Protein AF-A0A846PKM8-F1 (afdb_monomer_lite)

pLDDT: mean 87.82, std 8.29, range [57.19, 95.69]

Radius of gyration: 14.03 Å; chains: 1; bounding box: 30×16×48 Å

Structure (mmCIF, N/CA/C/O backbone):
data_AF-A0A846PKM8-F1
#
_entry.id   AF-A0A846PKM8-F1
#
loop_
_atom_site.group_PDB
_atom_site.id
_atom_site.type_symbol
_atom_site.label_atom_id
_atom_site.label_alt_id
_atom_site.label_comp_id
_atom_site.label_asym_id
_atom_site.label_entity_id
_atom_site.label_seq_id
_atom_site.pdbx_PDB_ins_code
_atom_site.Cartn_x
_atom_site.Cartn_y
_atom_site.Cartn_z
_atom_site.occupancy
_atom_site.B_iso_or_equiv
_atom_site.auth_seq_id
_atom_site.auth_comp_id
_atom_site.auth_asym_id
_atom_site.auth_atom_id
_atom_site.pdbx_PDB_model_num
ATOM 1 N N . ASP A 1 1 ? -4.884 5.643 -6.468 1.00 67.88 1 ASP A N 1
ATOM 2 C CA . ASP A 1 1 ? -5.158 5.685 -5.021 1.00 67.88 1 ASP A CA 1
ATOM 3 C C . ASP A 1 1 ? -3.876 6.161 -4.356 1.00 67.88 1 ASP A C 1
ATOM 5 O O . ASP A 1 1 ? -2.854 5.514 -4.534 1.00 67.88 1 ASP A O 1
ATOM 9 N N . ALA A 1 2 ? -3.881 7.350 -3.753 1.00 83.25 2 ALA A N 1
ATOM 10 C CA . ALA A 1 2 ? -2.651 8.098 -3.467 1.00 83.25 2 ALA A CA 1
ATOM 11 C C . ALA A 1 2 ? -1.721 7.403 -2.454 1.00 83.25 2 ALA A C 1
ATOM 13 O O . ALA A 1 2 ? -0.506 7.536 -2.559 1.00 83.25 2 ALA A O 1
ATOM 14 N N . LEU A 1 3 ? -2.277 6.629 -1.513 1.00 88.75 3 LEU A N 1
ATOM 15 C CA . LEU A 1 3 ? -1.501 5.984 -0.448 1.00 88.75 3 LEU A CA 1
ATOM 16 C C . LEU A 1 3 ? -0.578 4.877 -0.978 1.00 88.75 3 LEU A C 1
ATOM 18 O O . LEU A 1 3 ? 0.599 4.831 -0.633 1.00 88.75 3 LEU A O 1
ATOM 22 N N . TYR A 1 4 ? -1.110 3.979 -1.812 1.00 91.19 4 TYR A N 1
ATOM 23 C CA . TYR A 1 4 ? -0.322 2.881 -2.372 1.00 91.19 4 TYR A CA 1
ATOM 24 C C . TYR A 1 4 ? 0.741 3.387 -3.352 1.00 91.19 4 TYR A C 1
ATOM 26 O O . TYR A 1 4 ? 1.865 2.891 -3.340 1.00 91.19 4 TYR A O 1
ATOM 34 N N . GLU A 1 5 ? 0.409 4.385 -4.175 1.00 91.44 5 GLU A N 1
ATOM 35 C CA . GLU A 1 5 ? 1.377 4.945 -5.125 1.00 91.44 5 GLU A CA 1
ATOM 36 C C . GLU A 1 5 ? 2.544 5.626 -4.390 1.00 91.44 5 GLU A C 1
ATOM 38 O O . GLU A 1 5 ? 3.698 5.376 -4.737 1.00 91.44 5 GLU A O 1
ATOM 43 N N . ASP A 1 6 ? 2.279 6.395 -3.324 1.00 92.00 6 ASP A N 1
ATOM 44 C CA . ASP A 1 6 ? 3.333 6.999 -2.490 1.00 92.00 6 ASP A CA 1
ATOM 45 C C . ASP A 1 6 ? 4.208 5.932 -1.812 1.00 92.00 6 ASP A C 1
ATOM 47 O O . ASP A 1 6 ? 5.434 6.002 -1.903 1.00 92.00 6 ASP A O 1
ATOM 51 N N . PHE A 1 7 ? 3.597 4.901 -1.213 1.00 91.75 7 PHE A N 1
ATOM 52 C CA . PHE A 1 7 ? 4.329 3.772 -0.631 1.00 91.75 7 PHE A CA 1
ATOM 53 C C . PHE A 1 7 ? 5.228 3.091 -1.670 1.00 91.75 7 PHE A C 1
ATOM 55 O O . PHE A 1 7 ? 6.438 3.000 -1.478 1.00 91.75 7 PHE A O 1
ATOM 62 N N . SER A 1 8 ? 4.659 2.675 -2.803 1.00 90.94 8 SER A N 1
ATOM 63 C CA . SER A 1 8 ? 5.404 1.955 -3.840 1.00 90.94 8 SER A CA 1
ATOM 64 C C . SER A 1 8 ? 6.535 2.793 -4.444 1.00 90.94 8 SER A C 1
ATOM 66 O O . SER A 1 8 ? 7.619 2.268 -4.679 1.00 90.94 8 SER A O 1
ATOM 68 N N . THR A 1 9 ? 6.332 4.102 -4.623 1.00 91.44 9 THR A N 1
ATOM 69 C CA . THR A 1 9 ? 7.352 5.016 -5.161 1.00 91.44 9 THR A CA 1
ATOM 70 C C . THR A 1 9 ? 8.515 5.203 -4.189 1.00 91.44 9 THR A C 1
ATOM 72 O O . THR A 1 9 ? 9.666 5.317 -4.612 1.00 91.44 9 THR A O 1
ATOM 75 N N . ARG A 1 10 ? 8.242 5.245 -2.880 1.00 93.38 10 ARG A N 1
ATOM 76 C CA . ARG A 1 10 ? 9.290 5.328 -1.853 1.00 93.38 10 ARG A CA 1
ATOM 77 C C . ARG A 1 10 ? 10.070 4.027 -1.755 1.00 93.38 10 ARG A C 1
ATOM 79 O O . ARG A 1 10 ? 11.296 4.071 -1.797 1.00 93.38 10 ARG A O 1
ATOM 86 N N . GLU A 1 11 ? 9.370 2.901 -1.695 1.00 93.38 11 GLU A N 1
ATOM 87 C CA . GLU A 1 11 ? 9.990 1.577 -1.614 1.00 93.38 11 GLU A CA 1
ATOM 88 C C . GLU A 1 11 ? 10.821 1.261 -2.860 1.00 93.38 11 GLU A C 1
ATOM 90 O O . GLU A 1 11 ? 11.902 0.693 -2.742 1.00 93.38 11 GLU A O 1
ATOM 95 N N . ALA A 1 12 ? 10.395 1.707 -4.048 1.00 92.50 12 ALA A N 1
ATOM 96 C CA . ALA A 1 12 ? 11.131 1.497 -5.297 1.00 92.50 12 ALA A CA 1
ATOM 97 C C . ALA A 1 12 ? 12.531 2.140 -5.315 1.00 92.50 12 ALA A C 1
ATOM 99 O O . ALA A 1 12 ? 13.368 1.767 -6.136 1.00 92.50 12 ALA A O 1
ATOM 100 N N . LYS A 1 13 ? 12.812 3.090 -4.409 1.00 93.12 13 LYS A N 1
ATOM 101 C CA . LYS A 1 13 ? 14.159 3.660 -4.236 1.00 93.12 13 LYS A CA 1
ATOM 102 C C . LYS A 1 13 ? 15.139 2.669 -3.608 1.00 93.12 13 LYS A C 1
ATOM 104 O O . LYS A 1 13 ? 16.340 2.804 -3.814 1.00 93.12 13 LYS A O 1
ATOM 109 N N . VAL A 1 14 ? 14.628 1.719 -2.828 1.00 95.69 14 VAL A N 1
ATOM 110 C CA . VAL A 1 14 ? 15.407 0.682 -2.137 1.00 95.69 14 VAL A CA 1
ATOM 111 C C . VAL A 1 14 ? 15.305 -0.646 -2.891 1.00 95.69 14 VAL A C 1
ATOM 113 O O . VAL A 1 14 ? 16.304 -1.335 -3.074 1.00 95.69 14 VAL A O 1
ATOM 116 N N . HIS A 1 15 ? 14.108 -0.962 -3.383 1.00 91.56 15 HIS A N 1
ATOM 117 C CA . HIS A 1 15 ? 13.744 -2.201 -4.064 1.00 91.56 15 HIS A CA 1
ATOM 118 C C . HIS A 1 15 ? 13.457 -1.927 -5.544 1.00 91.56 15 HIS A C 1
ATOM 120 O O . HIS A 1 15 ? 12.318 -1.674 -5.948 1.00 91.56 15 HIS A O 1
ATOM 126 N N . THR A 1 16 ? 14.505 -1.936 -6.368 1.00 90.12 16 THR A N 1
ATOM 127 C CA . THR A 1 16 ? 14.420 -1.562 -7.791 1.00 90.12 16 THR A CA 1
ATOM 128 C C . THR A 1 16 ? 13.534 -2.503 -8.612 1.00 90.12 16 THR A C 1
ATOM 130 O O . THR A 1 16 ? 12.989 -2.094 -9.639 1.00 90.12 16 THR A O 1
ATOM 133 N N . GLU A 1 17 ? 13.304 -3.732 -8.144 1.00 90.19 17 GLU A N 1
AT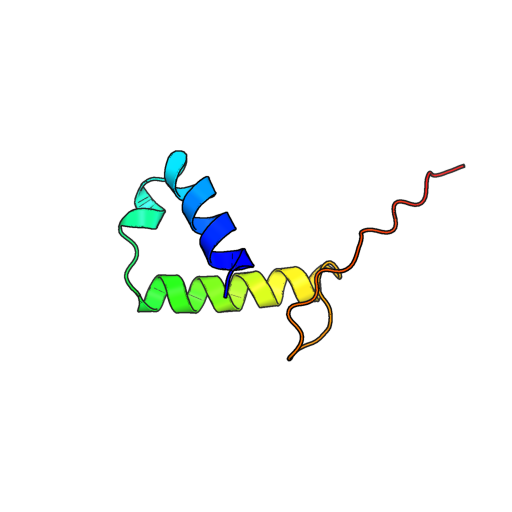OM 134 C CA . GLU A 1 17 ? 12.381 -4.697 -8.742 1.00 90.19 17 GLU A CA 1
ATOM 135 C C . GLU A 1 17 ? 10.928 -4.208 -8.761 1.00 90.19 17 GLU A C 1
ATOM 137 O O . GLU A 1 17 ? 10.159 -4.603 -9.635 1.00 90.19 17 GLU A O 1
ATOM 142 N N . LEU A 1 18 ? 10.543 -3.308 -7.852 1.00 88.94 18 LEU A N 1
ATOM 143 C CA . LEU A 1 18 ? 9.193 -2.741 -7.826 1.00 88.94 18 LEU A CA 1
ATOM 144 C C . LEU A 1 18 ? 8.897 -1.919 -9.087 1.00 88.94 18 LEU A C 1
ATOM 146 O O . LEU A 1 18 ? 7.760 -1.903 -9.562 1.00 88.94 18 LEU A O 1
ATOM 150 N N . ALA A 1 19 ? 9.917 -1.278 -9.666 1.00 86.25 19 ALA A N 1
ATOM 151 C CA . ALA A 1 19 ? 9.777 -0.491 -10.889 1.00 86.25 19 ALA A CA 1
ATOM 152 C C . ALA A 1 19 ? 9.528 -1.366 -12.131 1.00 86.25 19 ALA A C 1
ATOM 154 O O . ALA A 1 19 ? 8.900 -0.909 -13.088 1.00 86.25 19 ALA A O 1
ATOM 155 N N . SER A 1 20 ? 9.987 -2.624 -12.117 1.00 90.31 20 SER A N 1
ATOM 156 C CA . SER A 1 20 ? 9.845 -3.562 -13.238 1.00 90.31 20 SER A CA 1
ATOM 157 C C . SER A 1 20 ? 8.588 -4.432 -13.161 1.00 90.31 20 SER A C 1
ATOM 159 O O . SER A 1 20 ? 8.314 -5.207 -14.078 1.00 90.31 20 SER A O 1
ATOM 161 N N . TRP A 1 21 ? 7.786 -4.305 -12.099 1.00 92.62 21 TRP A N 1
ATOM 162 C CA . TRP A 1 21 ? 6.545 -5.063 -11.969 1.00 92.62 21 TRP A CA 1
ATOM 163 C C . TRP A 1 21 ? 5.554 -4.726 -13.079 1.00 92.62 21 TRP A C 1
ATOM 165 O O . TRP A 1 21 ? 5.294 -3.559 -13.382 1.00 92.62 21 TRP A O 1
ATOM 175 N N . SER A 1 22 ? 4.924 -5.759 -13.633 1.00 94.88 22 SER A N 1
ATOM 176 C CA . SER A 1 22 ? 3.802 -5.593 -14.552 1.00 94.88 22 SER A CA 1
ATOM 177 C C . SER A 1 22 ? 2.575 -5.018 -13.836 1.00 94.88 22 SER A C 1
ATOM 179 O O . SER A 1 22 ? 2.405 -5.171 -12.620 1.00 94.88 22 SER A O 1
ATOM 181 N N . ASP A 1 23 ? 1.670 -4.403 -14.596 1.00 92.31 23 ASP A N 1
ATOM 182 C CA . ASP A 1 23 ? 0.444 -3.807 -14.048 1.00 92.31 23 ASP A CA 1
ATOM 183 C C . ASP A 1 23 ? -0.440 -4.829 -13.321 1.00 92.31 23 ASP A C 1
ATOM 185 O O . ASP A 1 23 ? -1.092 -4.509 -12.324 1.00 92.31 23 ASP A O 1
ATOM 189 N N . SER A 1 24 ? -0.431 -6.089 -13.768 1.00 94.44 24 SER A N 1
ATOM 190 C CA . SER A 1 24 ? -1.173 -7.173 -13.118 1.00 94.44 24 SER A CA 1
ATOM 191 C C . SER A 1 24 ? -0.618 -7.494 -11.726 1.00 94.44 24 SER A C 1
ATOM 193 O O . SER A 1 24 ? -1.392 -7.656 -10.774 1.00 94.44 24 SER A O 1
ATOM 195 N N . VAL A 1 25 ? 0.710 -7.527 -11.583 1.00 93.94 25 VAL A N 1
ATOM 196 C CA . VAL A 1 25 ? 1.397 -7.749 -10.304 1.00 93.94 25 VAL A CA 1
ATOM 197 C C . VAL A 1 25 ? 1.175 -6.562 -9.373 1.00 93.94 25 VAL A C 1
ATOM 199 O O . VAL A 1 25 ? 0.744 -6.775 -8.237 1.00 93.94 25 VAL A O 1
ATOM 202 N N . ARG A 1 26 ? 1.351 -5.324 -9.858 1.00 92.12 26 ARG A N 1
ATOM 203 C CA . ARG A 1 26 ? 1.052 -4.104 -9.084 1.00 92.12 26 ARG A CA 1
ATOM 204 C C . ARG A 1 26 ? -0.398 -4.082 -8.614 1.00 92.12 26 ARG A C 1
ATOM 206 O O . ARG A 1 26 ? -0.675 -3.846 -7.442 1.00 92.12 26 ARG A O 1
ATOM 213 N N . GLY A 1 27 ? -1.340 -4.419 -9.493 1.00 93.69 27 GLY A N 1
ATOM 214 C CA . GLY A 1 27 ? -2.759 -4.494 -9.157 1.00 93.69 27 GLY A CA 1
ATOM 215 C C . GLY A 1 27 ? -3.069 -5.531 -8.072 1.00 93.69 27 GLY A C 1
ATOM 216 O O . GLY A 1 27 ? -3.880 -5.262 -7.181 1.00 93.69 27 GLY A O 1
ATOM 217 N N . LYS A 1 28 ? -2.423 -6.705 -8.114 1.00 95.44 28 LYS A N 1
ATOM 218 C CA . LYS A 1 28 ? -2.549 -7.737 -7.071 1.00 95.44 28 LYS A CA 1
ATOM 219 C C . LYS A 1 28 ? -1.981 -7.246 -5.741 1.00 95.44 28 LYS A C 1
ATOM 221 O O . LYS A 1 28 ? -2.678 -7.318 -4.731 1.00 95.44 28 LYS A O 1
ATOM 226 N N . TRP A 1 29 ? -0.773 -6.694 -5.758 1.00 94.56 29 TRP A N 1
ATOM 227 C CA . TRP A 1 29 ? -0.115 -6.160 -4.569 1.00 94.56 29 TRP A CA 1
ATOM 228 C C . TRP A 1 29 ? -0.887 -5.021 -3.928 1.00 94.56 29 TRP A C 1
ATOM 230 O O . TRP A 1 29 ? -1.070 -5.026 -2.717 1.00 94.56 29 TRP A O 1
ATOM 240 N N . ARG A 1 30 ? -1.433 -4.104 -4.727 1.00 93.50 30 ARG A N 1
ATOM 241 C CA . ARG A 1 30 ? -2.296 -3.030 -4.239 1.00 93.50 30 ARG A CA 1
ATOM 242 C C . ARG A 1 30 ? -3.487 -3.570 -3.449 1.00 93.50 30 ARG A C 1
ATOM 244 O O . ARG A 1 30 ? -3.776 -3.090 -2.357 1.00 93.50 30 ARG A O 1
ATOM 251 N N . ARG A 1 31 ? -4.173 -4.600 -3.961 1.00 93.25 31 ARG A N 1
ATOM 252 C CA . ARG A 1 31 ? -5.292 -5.233 -3.237 1.00 93.25 31 ARG A CA 1
ATOM 253 C C . ARG A 1 31 ? -4.832 -5.872 -1.928 1.00 93.25 31 ARG A C 1
ATOM 255 O O . ARG A 1 31 ? -5.479 -5.667 -0.904 1.00 93.25 31 ARG A O 1
ATOM 262 N N . SER A 1 32 ? -3.719 -6.603 -1.958 1.00 94.56 32 SER A N 1
ATOM 263 C CA . SER A 1 32 ? -3.137 -7.231 -0.768 1.00 94.56 32 SER A CA 1
ATOM 264 C C . SER A 1 32 ? -2.686 -6.206 0.276 1.00 9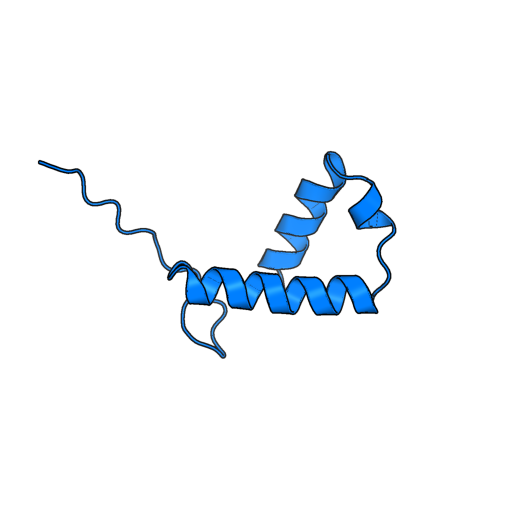4.56 32 SER A C 1
ATOM 266 O O . SER A 1 32 ? -2.935 -6.409 1.458 1.00 94.56 32 SER A O 1
ATOM 268 N N . PHE A 1 33 ? -2.111 -5.081 -0.149 1.00 93.44 33 PHE A N 1
ATOM 269 C CA . PHE A 1 33 ? -1.705 -3.971 0.712 1.00 93.44 33 PHE A CA 1
ATOM 270 C C . PHE A 1 33 ? -2.896 -3.409 1.495 1.00 93.44 33 PHE A C 1
ATOM 272 O O . PHE A 1 33 ? -2.873 -3.353 2.723 1.00 93.44 33 PHE A O 1
ATOM 279 N N . TYR A 1 34 ? -3.995 -3.082 0.809 1.00 92.88 34 TYR A N 1
ATOM 280 C CA . TYR A 1 34 ? -5.195 -2.589 1.487 1.00 92.88 34 TYR A CA 1
ATOM 281 C C . TYR A 1 34 ? -5.876 -3.655 2.349 1.00 92.88 34 TYR A C 1
ATOM 283 O O . TYR A 1 34 ? -6.423 -3.334 3.401 1.00 92.88 34 TYR A O 1
ATOM 291 N N . ALA A 1 35 ? -5.864 -4.923 1.929 1.00 93.12 35 ALA A N 1
ATOM 292 C CA . ALA A 1 35 ? -6.366 -6.017 2.757 1.00 93.12 35 ALA A CA 1
ATOM 293 C C . ALA A 1 35 ? -5.565 -6.141 4.063 1.00 93.12 35 ALA A C 1
ATOM 295 O O . ALA A 1 35 ? -6.168 -6.223 5.131 1.00 93.12 35 ALA A O 1
ATOM 296 N N . PHE A 1 36 ? -4.235 -6.054 3.978 1.00 92.81 36 PHE A N 1
ATOM 297 C CA . PHE A 1 36 ? -3.336 -6.093 5.127 1.00 92.81 36 PHE A CA 1
ATOM 298 C C . PHE A 1 36 ? -3.593 -4.940 6.105 1.00 92.81 36 PHE A C 1
ATOM 300 O O . PHE A 1 36 ? -3.763 -5.178 7.300 1.00 92.81 36 PHE A O 1
ATOM 307 N N . LEU A 1 37 ? -3.693 -3.699 5.612 1.00 91.38 37 LEU A N 1
ATOM 308 C CA . LEU A 1 37 ? -3.976 -2.534 6.461 1.00 91.38 37 LEU A CA 1
ATOM 309 C C . LEU A 1 37 ? -5.327 -2.642 7.183 1.00 91.38 37 LEU A C 1
ATOM 311 O O . LEU A 1 37 ? -5.484 -2.163 8.306 1.00 91.38 37 LEU A O 1
ATOM 315 N N . ARG A 1 38 ? -6.318 -3.279 6.554 1.00 91.38 38 ARG A N 1
ATOM 316 C CA . ARG A 1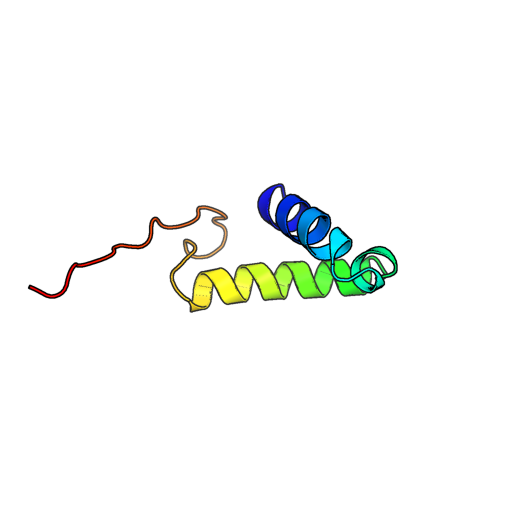 38 ? -7.619 -3.523 7.186 1.00 91.38 38 ARG A CA 1
ATOM 317 C C . ARG A 1 38 ? -7.546 -4.620 8.235 1.00 91.38 38 ARG A C 1
ATOM 319 O O . ARG A 1 38 ? -8.090 -4.442 9.321 1.00 91.38 38 ARG A O 1
ATOM 326 N N . SER A 1 39 ? -6.881 -5.736 7.934 1.00 91.75 39 SER A N 1
ATOM 327 C CA . SER A 1 39 ? -6.743 -6.840 8.889 1.00 91.75 39 SER A CA 1
ATOM 328 C C . SER A 1 39 ? -5.902 -6.461 10.106 1.00 91.75 39 SER A C 1
ATOM 330 O O . SER A 1 39 ? -6.157 -6.964 11.193 1.00 91.75 39 SER A O 1
ATOM 332 N N . SER A 1 40 ? -4.941 -5.546 9.949 1.00 89.81 40 SER A N 1
ATOM 333 C CA . SER A 1 40 ? -4.126 -5.022 11.051 1.00 89.81 40 SER A CA 1
ATOM 334 C C . SER A 1 40 ? -4.831 -3.944 11.883 1.00 89.81 40 SER A C 1
ATOM 336 O O . SER A 1 40 ? -4.269 -3.453 12.858 1.00 89.81 40 SER A O 1
ATOM 338 N N . GLY A 1 41 ? -6.049 -3.539 11.505 1.00 88.19 41 GLY A N 1
ATOM 339 C CA . GLY A 1 41 ? -6.796 -2.482 12.187 1.00 88.19 41 GLY A CA 1
ATOM 340 C C . GLY A 1 41 ? -6.282 -1.062 11.921 1.00 88.19 41 GLY A C 1
ATOM 341 O O . GLY A 1 41 ? -6.830 -0.116 12.487 1.00 88.19 41 GLY A O 1
ATOM 342 N N . MET A 1 42 ? -5.288 -0.897 11.041 1.00 89.62 42 MET A N 1
ATOM 343 C CA . MET A 1 42 ? -4.726 0.400 10.642 1.00 89.62 42 MET A CA 1
ATOM 344 C C . MET A 1 42 ? -5.592 1.144 9.622 1.00 89.62 42 MET A C 1
ATOM 346 O O . MET A 1 42 ? -5.386 2.328 9.394 1.00 89.62 42 MET A O 1
ATOM 350 N N . MET A 1 43 ? -6.567 0.488 8.995 1.00 92.06 43 MET A N 1
ATOM 351 C CA . MET A 1 43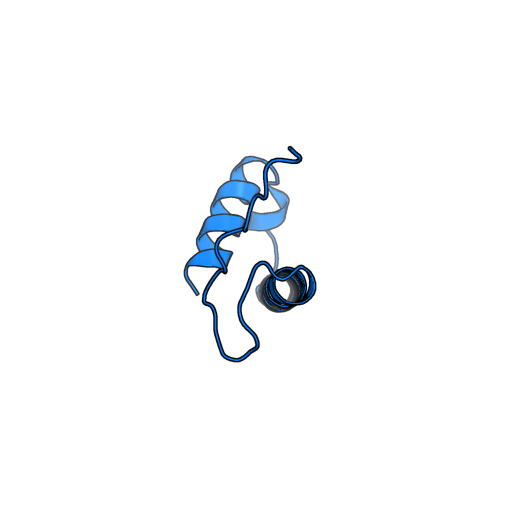 ? -7.482 1.094 8.025 1.00 92.06 43 MET A CA 1
ATOM 352 C C . MET A 1 43 ? -8.933 0.732 8.338 1.00 92.06 43 MET A C 1
ATOM 354 O O . MET A 1 43 ? -9.233 -0.353 8.842 1.00 92.06 43 MET A O 1
ATOM 358 N N . ALA A 1 44 ? -9.851 1.649 8.038 1.00 89.81 44 ALA A N 1
ATOM 359 C CA . ALA A 1 44 ? -11.283 1.408 8.122 1.00 89.81 44 ALA A CA 1
ATOM 360 C C . ALA A 1 44 ? -11.734 0.272 7.181 1.00 89.81 44 ALA A C 1
ATOM 362 O O . ALA A 1 44 ? -11.086 -0.063 6.186 1.00 89.81 44 ALA A O 1
ATOM 363 N N . LYS A 1 45 ? -12.878 -0.346 7.500 1.00 88.81 45 LYS A N 1
ATOM 364 C CA . LYS A 1 45 ? -13.441 -1.430 6.683 1.00 88.81 45 LYS A CA 1
ATOM 365 C C . LYS A 1 45 ? -13.733 -0.942 5.258 1.00 88.81 45 LYS A C 1
ATOM 367 O O . LYS A 1 45 ? -14.062 0.224 5.042 1.00 88.81 45 LYS A O 1
ATOM 372 N N . ALA A 1 46 ? -13.627 -1.853 4.290 1.00 85.88 46 ALA A N 1
ATOM 373 C CA . ALA A 1 46 ? -13.993 -1.569 2.905 1.00 85.88 46 ALA A CA 1
ATOM 374 C C . ALA A 1 46 ? -15.457 -1.074 2.820 1.00 85.88 46 ALA A C 1
ATOM 376 O O . ALA A 1 46 ? -16.289 -1.557 3.590 1.00 85.88 46 ALA A O 1
ATOM 377 N N . PRO A 1 47 ? -15.778 -0.134 1.911 1.00 87.19 47 PRO A N 1
ATOM 378 C CA . PRO A 1 47 ? -14.935 0.398 0.832 1.00 87.19 47 PRO A CA 1
ATOM 379 C C . PRO A 1 47 ? -14.019 1.568 1.237 1.00 87.19 47 PRO A C 1
ATOM 381 O O . PRO A 1 47 ? -13.359 2.136 0.372 1.00 87.19 47 PRO A O 1
ATOM 384 N N . SER A 1 48 ? -13.945 1.930 2.522 1.00 86.44 48 SER A N 1
ATOM 385 C CA . SER A 1 48 ? -13.122 3.058 2.968 1.00 86.44 48 SER A CA 1
ATOM 386 C C . SER A 1 48 ? -11.619 2.818 2.747 1.00 86.44 48 SER A C 1
ATOM 388 O O . SER A 1 48 ? -11.120 1.684 2.821 1.00 86.44 48 SER A O 1
ATOM 390 N N . VAL A 1 49 ? -10.919 3.922 2.477 1.00 83.62 49 VAL A N 1
ATOM 391 C CA . VAL A 1 49 ? -9.451 4.047 2.405 1.00 83.62 49 VAL A CA 1
ATOM 392 C C . VAL A 1 49 ? -8.894 4.879 3.567 1.00 83.62 49 VAL A C 1
ATOM 394 O O . VAL A 1 49 ? -7.719 5.232 3.584 1.00 83.62 49 VAL A O 1
ATOM 397 N N . GLU A 1 50 ? -9.734 5.208 4.550 1.00 88.12 50 GLU A N 1
ATOM 398 C CA . GLU A 1 50 ? -9.342 6.003 5.709 1.00 88.12 50 GLU A CA 1
ATOM 399 C C . GLU A 1 50 ? -8.419 5.201 6.637 1.00 88.12 50 GLU A C 1
ATOM 401 O O . GLU A 1 50 ? -8.782 4.132 7.141 1.00 88.12 50 GLU A O 1
ATOM 406 N N . VAL A 1 51 ? -7.216 5.728 6.870 1.00 87.06 51 VAL A N 1
ATOM 407 C CA . VAL A 1 51 ? -6.243 5.167 7.812 1.00 87.06 51 VAL A CA 1
ATOM 408 C C . VAL A 1 51 ? -6.646 5.566 9.231 1.00 87.06 51 VAL A C 1
ATOM 410 O O . VAL A 1 51 ? -6.817 6.744 9.541 1.00 87.06 51 VAL A O 1
ATOM 413 N N . ARG A 1 52 ? -6.797 4.579 10.111 1.00 85.31 52 ARG A N 1
ATOM 414 C CA . ARG A 1 52 ? -7.076 4.790 11.531 1.00 85.31 52 ARG A CA 1
ATOM 415 C C . ARG A 1 52 ? -5.811 5.267 12.228 1.00 85.31 52 ARG A C 1
ATOM 417 O O . ARG A 1 52 ? -4.744 4.680 12.065 1.00 85.31 52 ARG A O 1
ATOM 424 N N . LYS A 1 53 ? -5.942 6.304 13.055 1.00 78.19 53 LYS A N 1
ATOM 425 C CA . LYS A 1 53 ? -4.852 6.726 13.938 1.00 78.19 53 LYS A CA 1
ATOM 426 C C . LYS A 1 53 ? -4.556 5.591 14.928 1.00 78.19 53 LYS A C 1
ATOM 428 O O . LYS A 1 53 ? -5.495 5.132 15.585 1.00 78.19 53 LYS A O 1
ATOM 433 N N . PRO A 1 54 ? -3.300 5.130 15.048 1.00 70.06 54 PRO A N 1
ATOM 434 C CA . PRO A 1 54 ? -2.949 4.135 16.047 1.00 70.06 54 PRO A CA 1
ATOM 435 C C . PRO A 1 54 ? -3.214 4.717 17.437 1.00 70.06 54 PRO A C 1
ATOM 437 O O . PRO A 1 54 ? -2.712 5.785 17.786 1.00 70.06 54 PRO A O 1
ATOM 440 N N . VAL A 1 55 ? -4.034 4.025 18.228 1.00 67.94 55 VAL A N 1
ATOM 441 C CA . VAL A 1 55 ? -4.252 4.375 19.633 1.00 67.94 55 VAL A CA 1
ATOM 442 C C . VAL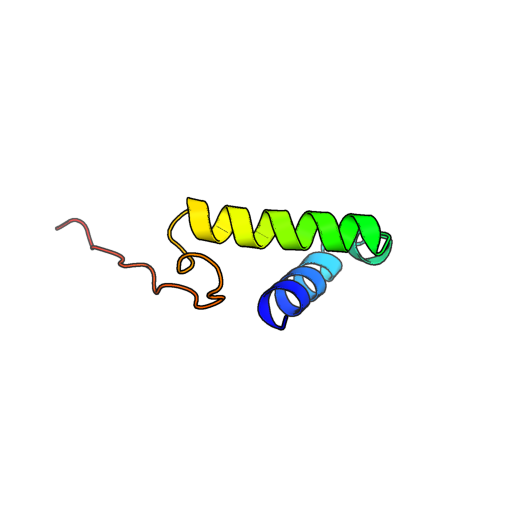 A 1 55 ? -3.091 3.781 20.417 1.00 67.94 55 VAL A C 1
ATOM 444 O O . VAL A 1 55 ? -3.156 2.641 20.869 1.00 67.94 55 VAL A O 1
ATOM 447 N N . ILE A 1 56 ? -2.002 4.539 20.529 1.00 72.44 56 ILE A N 1
ATOM 448 C CA . ILE A 1 56 ? -0.892 4.184 21.412 1.00 72.44 56 ILE A CA 1
ATOM 449 C C . ILE A 1 56 ? -1.387 4.434 22.836 1.00 72.44 56 ILE A C 1
ATOM 451 O O . ILE A 1 56 ? -1.506 5.580 23.264 1.00 72.44 56 ILE A O 1
ATOM 455 N N . ARG A 1 57 ? -1.746 3.364 23.548 1.00 69.00 57 ARG A N 1
ATOM 456 C CA . ARG A 1 57 ? -1.949 3.439 24.995 1.00 69.00 57 ARG A CA 1
ATOM 457 C C . ARG A 1 57 ? -0.568 3.308 25.632 1.00 69.00 57 ARG A C 1
ATOM 459 O O . ARG A 1 57 ? 0.033 2.250 25.455 1.00 69.00 57 ARG A O 1
ATOM 466 N N . PRO A 1 58 ? -0.033 4.340 26.304 1.00 72.31 58 PRO A N 1
ATOM 467 C CA . PRO A 1 58 ? 1.124 4.123 27.156 1.00 72.31 58 PRO A CA 1
ATOM 468 C C . PRO A 1 58 ? 0.705 3.121 28.237 1.00 72.31 58 PRO A C 1
ATOM 470 O O . PRO A 1 58 ? -0.329 3.311 28.882 1.00 72.31 58 PRO A O 1
ATOM 473 N N . GLU A 1 59 ? 1.442 2.019 28.369 1.00 73.94 59 GLU A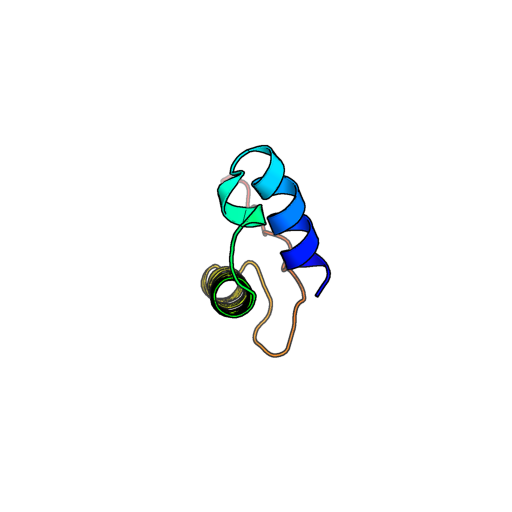 N 1
ATOM 474 C CA . GLU A 1 59 ? 1.311 1.155 29.541 1.00 73.94 59 GLU A CA 1
ATOM 475 C C . GLU A 1 59 ? 1.722 1.998 30.758 1.00 73.94 59 GLU A C 1
ATOM 477 O O . GLU A 1 59 ? 2.784 2.626 30.740 1.00 73.94 59 GLU A O 1
ATOM 482 N N . ALA A 1 60 ? 0.808 2.129 31.722 1.00 57.19 60 ALA A N 1
ATOM 483 C CA . ALA A 1 60 ? 0.973 2.928 32.935 1.00 57.19 60 ALA A CA 1
ATOM 484 C C . ALA A 1 60 ? 1.665 2.121 34.035 1.00 57.19 60 ALA A C 1
ATOM 486 O O . ALA A 1 60 ? 1.380 0.904 34.121 1.00 57.19 60 ALA A O 1
#

Secondary structure (DSSP, 8-state):
-HHHHHHHHHHTTT-GGGGG--HHHHHHHHHHHHHHHHHTTSBPSTT--PBPPP------

Sequence (60 aa):
DALYEDFSTREAKVHTELASWSDSVRGKWRRSFYAFLRSSGMMAKAPSVEVRKPVIRPEA

Foldseek 3Di:
DPPLVVVLVVVCVVVVVSVVDDPVRSVVVVVVVQVVCVVVVQFDDPPGPHGDDDPDDPDD